Protein AF-A0A964IE59-F1 (afdb_monomer_lite)

Secondary structure (DSSP, 8-state):
-------------------------PPPPSS-EEEEEEETTTEEEEEEE-SS-EEEEEEETTEEEEEEE-SS-EEEEEEETTEEEEEETTEEEEEETT-HHHHHHHHHHHHT-HHHHHHHHHHHH----TTSHHHHHHHHHHHHHHHHTT--TTTGGG--

Structure (mmCIF, N/CA/C/O backbone):
data_AF-A0A964IE59-F1
#
_entry.id   AF-A0A964IE59-F1
#
loop_
_atom_site.group_PDB
_atom_site.id
_atom_site.type_symbol
_atom_site.label_atom_id
_atom_site.label_alt_id
_atom_site.label_comp_id
_atom_site.label_asym_id
_atom_site.label_entity_id
_atom_site.label_seq_id
_atom_site.pdbx_PDB_ins_code
_atom_site.Cartn_x
_atom_site.Cartn_y
_atom_site.Cartn_z
_atom_site.occupancy
_atom_site.B_iso_or_equiv
_atom_site.auth_seq_id
_atom_site.auth_comp_id
_atom_site.auth_asym_id
_atom_site.auth_atom_id
_atom_site.pdbx_PDB_model_num
ATOM 1 N N . MET A 1 1 ? -20.276 -41.916 -18.206 1.00 37.62 1 MET A N 1
ATOM 2 C CA . MET A 1 1 ? -19.049 -41.297 -17.657 1.00 37.62 1 MET A CA 1
ATOM 3 C C . MET A 1 1 ? -18.758 -40.019 -18.427 1.00 37.62 1 MET A C 1
ATOM 5 O O . MET A 1 1 ? -18.953 -40.011 -19.634 1.00 37.62 1 MET A O 1
ATOM 9 N N . ASN A 1 2 ? -18.315 -38.992 -17.697 1.00 32.94 2 ASN A N 1
ATOM 10 C CA . ASN A 1 2 ? -17.921 -37.634 -18.104 1.00 32.94 2 ASN A CA 1
ATOM 11 C C . ASN A 1 2 ? -19.027 -36.605 -18.379 1.00 32.94 2 ASN A C 1
ATOM 13 O O . ASN A 1 2 ? -19.255 -36.153 -19.495 1.00 32.94 2 ASN A O 1
ATOM 17 N N . THR A 1 3 ? -19.630 -36.157 -17.278 1.00 37.25 3 THR A N 1
ATOM 18 C CA . THR A 1 3 ? -20.225 -34.829 -17.102 1.00 37.25 3 THR A CA 1
ATOM 19 C C . THR A 1 3 ? -19.101 -33.782 -17.097 1.00 37.25 3 THR A C 1
ATOM 21 O O . THR A 1 3 ? -18.332 -33.706 -16.142 1.00 37.25 3 THR A O 1
ATOM 24 N N . ALA A 1 4 ? -18.973 -32.990 -18.164 1.00 33.88 4 ALA A N 1
ATOM 25 C CA . ALA A 1 4 ? -18.096 -31.821 -18.187 1.00 33.88 4 ALA A CA 1
ATOM 26 C C . ALA A 1 4 ? -18.909 -30.574 -17.814 1.00 33.88 4 ALA A C 1
ATOM 28 O O . ALA A 1 4 ? -19.726 -30.074 -18.584 1.00 33.88 4 ALA A O 1
ATOM 29 N N . THR A 1 5 ? -18.701 -30.108 -16.587 1.00 33.81 5 THR A N 1
ATOM 30 C CA . THR A 1 5 ? -19.295 -28.904 -16.008 1.00 33.81 5 THR A CA 1
ATOM 31 C C . THR A 1 5 ? -18.676 -27.660 -16.652 1.00 33.81 5 THR A C 1
ATOM 33 O O . THR A 1 5 ? -17.535 -27.307 -16.359 1.00 33.81 5 THR A O 1
ATOM 36 N N . CYS A 1 6 ? -19.414 -26.968 -17.523 1.00 30.66 6 CYS A N 1
ATOM 37 C CA . CYS A 1 6 ? -19.034 -25.634 -17.996 1.00 30.66 6 CYS A CA 1
ATOM 38 C C . CYS A 1 6 ? -19.251 -24.602 -16.876 1.00 30.66 6 CYS A C 1
ATOM 40 O O . CYS A 1 6 ? -20.369 -24.145 -16.639 1.00 30.66 6 CYS A O 1
ATOM 42 N N . ALA A 1 7 ? -18.173 -24.225 -16.188 1.00 34.19 7 ALA A N 1
ATOM 43 C CA . ALA A 1 7 ? -18.161 -23.094 -15.267 1.00 34.19 7 ALA A CA 1
ATOM 44 C C . ALA A 1 7 ? -18.249 -21.771 -16.054 1.00 34.19 7 ALA A C 1
ATOM 46 O O . ALA A 1 7 ? -17.378 -21.457 -16.867 1.00 34.19 7 ALA A O 1
ATOM 47 N N . ARG A 1 8 ? -19.315 -20.995 -15.819 1.00 28.92 8 ARG A N 1
ATOM 48 C CA . ARG A 1 8 ? -19.468 -19.613 -16.303 1.00 28.92 8 ARG A CA 1
ATOM 49 C C . ARG A 1 8 ? -18.487 -18.716 -15.548 1.00 28.92 8 ARG A C 1
ATOM 51 O O . ARG A 1 8 ? -18.701 -18.429 -14.376 1.00 28.92 8 ARG A O 1
ATOM 58 N N . TRP A 1 9 ? -17.454 -18.240 -16.233 1.00 34.09 9 TRP A N 1
ATOM 59 C CA . TRP A 1 9 ? -16.590 -17.164 -15.755 1.00 34.09 9 TRP A CA 1
ATOM 60 C C . TRP A 1 9 ? -17.054 -15.853 -16.391 1.00 34.09 9 TRP A C 1
ATOM 62 O O . TRP A 1 9 ? -16.927 -15.665 -17.598 1.00 34.09 9 TRP A O 1
ATOM 72 N N . ALA A 1 10 ? -17.629 -14.954 -15.594 1.00 32.91 10 ALA A N 1
ATOM 73 C CA . ALA A 1 10 ? -17.965 -13.602 -16.029 1.00 32.91 10 ALA A CA 1
ATOM 74 C C . ALA A 1 10 ? -16.807 -12.658 -15.671 1.00 32.91 10 ALA A C 1
ATOM 76 O O . ALA A 1 10 ? -16.827 -11.991 -14.642 1.00 32.91 10 ALA A O 1
ATOM 77 N N . GLY A 1 11 ? -15.769 -12.638 -16.508 1.00 32.31 11 GLY A N 1
ATOM 78 C CA . GLY A 1 11 ? -14.748 -11.594 -16.479 1.00 32.31 11 GLY A CA 1
ATOM 79 C C . GLY A 1 11 ? -15.217 -10.405 -17.312 1.00 32.31 11 GLY A C 1
ATOM 80 O O . GLY A 1 11 ? -15.208 -10.479 -18.537 1.00 32.31 11 GLY A O 1
ATOM 81 N N . VAL A 1 12 ? -15.637 -9.312 -16.674 1.00 33.81 12 VAL A N 1
ATOM 82 C CA . VAL A 1 12 ? -15.885 -8.044 -17.376 1.00 33.81 12 VAL A CA 1
ATOM 83 C C . VAL A 1 12 ? -14.610 -7.209 -17.308 1.00 33.81 12 VAL A C 1
ATOM 85 O O . VAL A 1 12 ? -14.391 -6.449 -16.369 1.00 33.81 12 VAL A O 1
ATOM 88 N N . ALA A 1 13 ? -13.749 -7.358 -18.314 1.00 34.69 13 ALA A N 1
ATOM 89 C CA . ALA A 1 13 ? -12.692 -6.396 -18.600 1.00 34.69 13 ALA A CA 1
ATOM 90 C C . ALA A 1 13 ? -13.311 -5.222 -19.374 1.00 34.69 13 ALA A C 1
ATOM 92 O O . ALA A 1 13 ? -13.407 -5.249 -20.599 1.00 34.69 13 ALA A O 1
ATOM 93 N N . ALA A 1 14 ? -13.778 -4.197 -18.661 1.00 32.22 14 ALA A N 1
ATOM 94 C CA . ALA A 1 14 ? -14.195 -2.948 -19.287 1.00 32.22 14 ALA A CA 1
ATOM 95 C C . ALA A 1 14 ? -12.959 -2.069 -19.544 1.00 32.22 14 ALA A C 1
ATOM 97 O O . ALA A 1 14 ? -12.435 -1.426 -18.635 1.00 32.22 14 ALA A O 1
ATOM 98 N N . ILE A 1 15 ? -12.486 -2.041 -20.793 1.00 35.12 15 ILE A N 1
ATOM 99 C CA . ILE A 1 15 ? -11.542 -1.027 -21.277 1.00 35.12 15 ILE A CA 1
ATOM 100 C C . ILE A 1 15 ? -12.357 0.242 -21.542 1.00 35.12 15 ILE A C 1
ATOM 102 O O . ILE A 1 15 ? -13.018 0.354 -22.570 1.00 35.12 15 ILE A O 1
ATOM 106 N N . ALA A 1 16 ? -12.334 1.193 -20.610 1.00 34.47 16 ALA A N 1
ATOM 107 C CA . ALA A 1 16 ? -12.911 2.517 -20.820 1.00 34.47 16 ALA A CA 1
ATOM 108 C C . ALA A 1 16 ? -11.796 3.521 -21.162 1.00 34.47 16 ALA A C 1
ATOM 110 O O . ALA A 1 16 ? -10.995 3.893 -20.306 1.00 34.47 16 ALA A O 1
ATOM 111 N N . MET A 1 17 ? -11.753 3.954 -22.426 1.00 38.16 17 MET A N 1
ATOM 112 C CA . MET A 1 17 ? -11.076 5.184 -22.850 1.00 38.16 17 MET A CA 1
ATOM 113 C C . MET A 1 17 ? -12.024 6.375 -22.649 1.00 38.16 17 MET A C 1
ATOM 115 O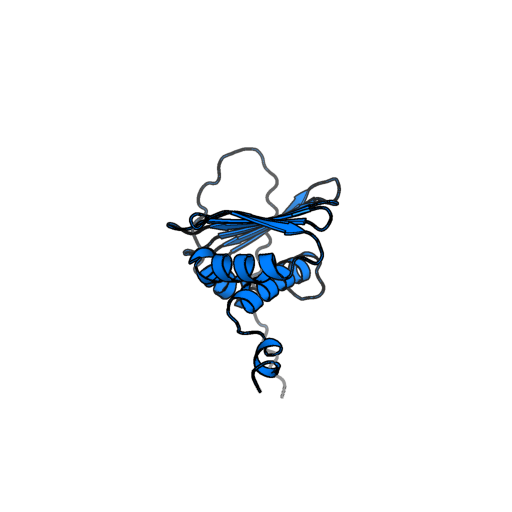 O . MET A 1 17 ? -12.983 6.510 -23.398 1.00 38.16 17 MET A O 1
ATOM 119 N N . ALA A 1 18 ? -11.748 7.226 -21.660 1.00 36.00 18 ALA A N 1
ATOM 120 C CA . ALA A 1 18 ? -12.160 8.637 -21.552 1.00 36.00 18 ALA A CA 1
ATOM 121 C C . ALA A 1 18 ? -11.523 9.170 -20.253 1.00 36.00 18 ALA A C 1
ATOM 123 O O . ALA A 1 18 ? -11.568 8.494 -19.232 1.00 36.00 18 ALA A O 1
ATOM 124 N N . GLY A 1 19 ? -10.745 10.252 -20.254 1.00 31.55 19 GLY A N 1
ATOM 125 C CA . GLY A 1 19 ? -11.257 11.620 -20.340 1.00 31.55 19 GLY A CA 1
ATOM 126 C C . GLY A 1 19 ? -11.438 12.163 -18.915 1.00 31.55 19 GLY A C 1
ATOM 127 O O . GLY A 1 19 ? -12.173 11.568 -18.139 1.00 31.55 19 GLY A O 1
ATOM 128 N N . LEU A 1 20 ? -10.705 13.229 -18.559 1.00 49.03 20 LEU A N 1
ATOM 129 C CA . LEU A 1 20 ? -10.709 13.898 -17.247 1.00 49.03 20 LEU A CA 1
ATOM 130 C C . LEU A 1 20 ? -12.104 13.946 -16.601 1.00 49.03 20 LEU A C 1
ATOM 132 O O . LEU A 1 20 ? -12.987 14.539 -17.204 1.00 49.03 20 LEU A O 1
ATOM 136 N N . LEU A 1 21 ? -12.256 13.442 -15.369 1.00 38.16 21 LEU A N 1
ATOM 137 C CA . LEU A 1 21 ? -13.205 13.908 -14.342 1.00 38.16 21 LEU A CA 1
ATOM 138 C C . LEU A 1 21 ? -12.959 13.140 -13.025 1.00 38.16 21 LEU A C 1
ATOM 140 O O . LEU A 1 21 ? -12.456 12.020 -13.031 1.00 38.16 21 LEU A O 1
ATOM 144 N N . ALA A 1 22 ? -13.239 13.806 -11.904 1.00 39.84 22 ALA A N 1
ATOM 145 C CA . ALA A 1 22 ? -13.003 13.385 -10.519 1.00 39.84 22 ALA A CA 1
ATOM 146 C C . ALA A 1 22 ? -13.448 11.937 -10.201 1.00 39.84 22 ALA A C 1
ATOM 148 O O . ALA A 1 22 ? -14.377 11.442 -10.842 1.00 39.84 22 ALA A O 1
ATOM 149 N N . PRO A 1 23 ? -12.851 11.262 -9.192 1.00 45.03 23 PRO A N 1
ATOM 150 C CA . PRO A 1 23 ? -13.206 9.888 -8.852 1.00 45.03 23 PRO A CA 1
ATOM 151 C C . PRO A 1 23 ? -14.630 9.845 -8.293 1.00 45.03 23 PRO A C 1
ATOM 153 O O . PRO A 1 23 ? -14.877 10.066 -7.111 1.00 45.03 23 PRO A O 1
ATOM 156 N N . THR A 1 24 ? -15.590 9.579 -9.172 1.00 40.16 24 THR A N 1
ATOM 157 C CA . THR A 1 24 ? -16.942 9.208 -8.779 1.00 40.16 24 THR A CA 1
ATOM 158 C C . THR A 1 24 ? -16.844 7.804 -8.207 1.00 40.16 24 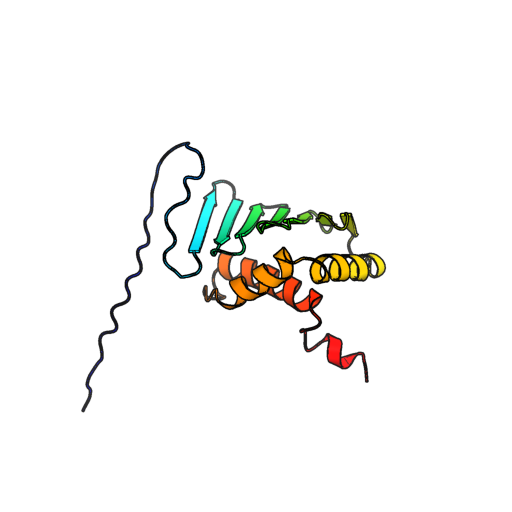THR A C 1
ATOM 160 O O . THR A 1 24 ? -16.369 6.889 -8.882 1.00 40.16 24 THR A O 1
ATOM 163 N N . ALA A 1 25 ? -17.238 7.657 -6.944 1.00 46.56 25 ALA A N 1
ATOM 164 C CA . ALA A 1 25 ? -17.348 6.383 -6.257 1.00 46.56 25 ALA A CA 1
ATOM 165 C C . ALA A 1 25 ? -18.266 5.451 -7.065 1.00 46.56 25 ALA A C 1
ATOM 167 O O . ALA A 1 25 ? -19.491 5.534 -6.988 1.00 46.56 25 ALA A O 1
ATOM 168 N N . ALA A 1 26 ? -17.665 4.602 -7.898 1.00 42.31 26 ALA A N 1
ATOM 169 C CA . ALA A 1 26 ? -18.371 3.544 -8.592 1.00 42.31 26 ALA A CA 1
ATOM 170 C C . ALA A 1 26 ? -18.835 2.531 -7.540 1.00 42.31 26 ALA A C 1
ATOM 172 O O . ALA A 1 26 ? -18.031 2.036 -6.750 1.00 42.31 26 ALA A O 1
ATOM 173 N N . ALA A 1 27 ? -20.144 2.286 -7.515 1.00 39.53 27 ALA A N 1
ATOM 174 C CA . ALA A 1 27 ? -20.816 1.397 -6.584 1.00 39.53 27 ALA A CA 1
ATOM 175 C C . ALA A 1 27 ? -20.106 0.037 -6.486 1.00 39.53 27 ALA A C 1
ATOM 177 O O . ALA A 1 27 ? -19.844 -0.628 -7.490 1.00 39.53 27 ALA A O 1
ATOM 178 N N . ALA A 1 28 ? -19.792 -0.342 -5.250 1.00 41.91 28 ALA A N 1
ATOM 179 C CA . ALA A 1 28 ? -19.094 -1.562 -4.896 1.00 41.91 28 ALA A CA 1
ATOM 180 C C . ALA A 1 28 ? -19.916 -2.802 -5.285 1.00 41.91 28 ALA A C 1
ATOM 182 O O . ALA A 1 28 ? -20.973 -3.057 -4.713 1.00 41.91 28 ALA A O 1
ATOM 183 N N . ALA A 1 29 ? -19.394 -3.614 -6.205 1.00 53.31 29 ALA A N 1
ATOM 184 C CA . ALA A 1 29 ? -19.583 -5.054 -6.084 1.00 53.31 29 ALA A CA 1
ATOM 185 C C . ALA A 1 29 ? -18.927 -5.478 -4.756 1.00 53.31 29 ALA A C 1
ATOM 187 O O . ALA A 1 29 ? -17.854 -4.974 -4.439 1.00 53.31 29 ALA A O 1
ATOM 188 N N . ASP A 1 30 ? -19.551 -6.355 -3.967 1.00 63.00 30 ASP A N 1
ATOM 189 C CA . ASP A 1 30 ? -19.147 -6.714 -2.588 1.00 63.00 30 ASP A CA 1
ATOM 190 C C . ASP A 1 30 ? -17.754 -7.377 -2.433 1.00 63.00 30 ASP A C 1
ATOM 192 O O . ASP A 1 30 ? -17.422 -7.894 -1.367 1.00 63.00 30 ASP A O 1
ATOM 196 N N . GLY A 1 31 ? -16.921 -7.364 -3.474 1.00 70.25 31 GLY A N 1
ATOM 197 C CA . GLY A 1 31 ? -15.568 -7.904 -3.482 1.00 70.25 31 GLY A CA 1
ATOM 198 C C . GLY A 1 31 ? -14.488 -6.838 -3.702 1.00 70.25 31 GLY A C 1
ATOM 199 O O . GLY A 1 31 ? -14.784 -5.694 -4.053 1.00 70.25 31 GLY A O 1
ATOM 200 N N . PRO A 1 32 ? -13.214 -7.215 -3.516 1.00 82.81 32 PRO A N 1
ATOM 201 C CA . PRO A 1 32 ? -12.090 -6.338 -3.797 1.00 82.81 32 PRO A CA 1
ATOM 202 C C . PRO A 1 32 ? -12.071 -5.955 -5.279 1.00 82.81 32 PRO A C 1
ATOM 204 O O . PRO A 1 32 ? -12.146 -6.804 -6.169 1.00 82.81 32 PRO A O 1
ATOM 207 N N . SER A 1 33 ? -11.958 -4.661 -5.547 1.00 87.12 33 SER A N 1
ATOM 208 C CA . SER A 1 33 ? -11.761 -4.130 -6.891 1.00 87.12 33 SER A CA 1
ATOM 209 C C . SER A 1 33 ? -10.269 -4.027 -7.188 1.00 87.12 33 SER A C 1
ATOM 211 O O . SER A 1 33 ? -9.494 -3.617 -6.325 1.00 87.12 33 SER A O 1
ATOM 213 N N . VAL A 1 34 ? -9.865 -4.396 -8.406 1.00 87.12 34 VAL A N 1
ATOM 214 C CA . VAL A 1 34 ? -8.489 -4.237 -8.891 1.00 87.12 34 VAL A CA 1
ATOM 215 C C . VAL A 1 34 ? -8.514 -3.407 -10.165 1.00 87.12 34 VAL A C 1
ATOM 217 O O . VAL A 1 34 ? -9.210 -3.738 -11.126 1.00 87.12 34 VAL A O 1
ATOM 220 N N . ARG A 1 35 ? -7.754 -2.314 -10.179 1.00 87.75 35 ARG A N 1
ATOM 221 C CA . ARG A 1 35 ? -7.587 -1.431 -11.332 1.00 87.75 35 ARG A CA 1
ATOM 222 C C . ARG A 1 35 ? -6.110 -1.302 -11.657 1.00 87.75 35 ARG A C 1
ATOM 224 O O . ARG A 1 35 ? -5.302 -0.951 -10.802 1.00 87.75 35 ARG A O 1
ATOM 231 N N . VAL A 1 36 ? -5.768 -1.526 -12.920 1.00 87.31 36 VAL A N 1
ATOM 232 C CA . VAL A 1 36 ? -4.405 -1.357 -13.427 1.00 87.31 36 VAL A CA 1
ATOM 233 C C . VAL A 1 36 ? -4.427 -0.375 -14.586 1.00 87.31 36 VAL A C 1
ATOM 235 O O . VAL A 1 36 ? -5.081 -0.607 -15.599 1.00 87.31 36 VAL A O 1
ATOM 238 N N . THR A 1 37 ? -3.658 0.698 -14.454 1.00 88.94 37 THR A N 1
ATOM 239 C CA . THR A 1 37 ? -3.449 1.697 -15.498 1.00 88.94 37 THR A CA 1
ATOM 240 C C . THR A 1 37 ? -1.979 1.691 -15.889 1.00 88.94 37 THR A C 1
ATOM 242 O O . THR A 1 37 ? -1.109 2.099 -15.117 1.00 88.94 37 THR A O 1
ATOM 245 N N . ARG A 1 38 ? -1.677 1.232 -17.106 1.00 85.69 38 ARG A N 1
ATOM 246 C CA . ARG A 1 38 ? -0.342 1.397 -17.692 1.00 85.69 38 ARG A CA 1
ATOM 247 C C . ARG A 1 38 ? -0.280 2.734 -18.412 1.00 85.69 38 ARG A C 1
ATOM 249 O O . ARG A 1 38 ? -1.114 3.027 -19.262 1.00 85.69 38 ARG A O 1
ATOM 256 N N . HIS A 1 39 ? 0.718 3.529 -18.069 1.00 82.56 39 HIS A N 1
ATOM 257 C CA . HIS A 1 39 ? 1.026 4.776 -18.746 1.00 82.56 39 HIS A CA 1
ATOM 258 C C . HIS A 1 39 ? 2.188 4.555 -19.725 1.00 82.56 39 HIS A C 1
ATOM 260 O O . HIS A 1 39 ? 3.015 3.656 -19.545 1.00 82.56 39 HIS A O 1
ATOM 266 N N . GLY A 1 40 ? 2.274 5.395 -20.760 1.00 73.94 40 GLY A N 1
ATOM 267 C CA . GLY A 1 40 ? 3.475 5.478 -21.594 1.00 73.94 40 GLY A CA 1
ATOM 268 C C . GLY A 1 40 ? 4.723 5.791 -20.754 1.00 73.94 40 GLY A C 1
ATOM 269 O O . GLY A 1 40 ? 4.615 6.301 -19.640 1.00 73.94 40 GLY A O 1
ATOM 270 N N . ALA A 1 41 ? 5.908 5.473 -21.286 1.00 75.81 41 ALA A N 1
ATOM 271 C CA . ALA A 1 41 ? 7.210 5.639 -20.618 1.00 75.81 41 ALA A CA 1
ATOM 272 C C . ALA A 1 41 ? 7.471 4.724 -19.396 1.00 75.81 41 ALA A C 1
ATOM 274 O O . ALA A 1 41 ? 8.235 5.079 -18.501 1.00 75.81 41 ALA A O 1
ATOM 275 N N . GLY A 1 42 ? 6.875 3.526 -19.358 1.00 81.94 42 GLY A N 1
ATOM 276 C CA . GLY A 1 42 ? 7.233 2.497 -18.368 1.00 81.94 42 GLY A CA 1
ATOM 277 C C . GLY A 1 42 ? 6.714 2.763 -16.952 1.00 81.94 42 GLY A C 1
ATOM 278 O O . GLY A 1 42 ? 7.265 2.233 -15.989 1.00 81.94 42 GLY A O 1
ATOM 279 N N . ARG A 1 43 ? 5.662 3.579 -16.815 1.00 89.62 43 ARG A N 1
ATOM 280 C CA . ARG A 1 43 ? 4.967 3.816 -15.545 1.00 89.62 43 ARG A CA 1
ATOM 281 C C . ARG A 1 43 ? 3.701 2.967 -15.459 1.00 89.62 43 ARG A C 1
ATOM 283 O O . ARG A 1 43 ? 2.921 2.907 -16.407 1.00 89.62 43 ARG A O 1
ATOM 290 N N . ALA A 1 44 ? 3.457 2.357 -14.309 1.00 90.50 44 ALA A N 1
ATOM 291 C CA . ALA A 1 44 ? 2.246 1.600 -14.024 1.00 90.50 44 ALA A CA 1
ATOM 292 C C . ALA A 1 44 ? 1.652 2.043 -12.689 1.00 90.50 44 ALA A C 1
ATOM 294 O O . ALA A 1 44 ? 2.355 2.133 -11.685 1.00 90.50 44 ALA A O 1
ATOM 295 N N . VAL A 1 45 ? 0.347 2.286 -12.685 1.00 92.19 45 VAL A N 1
ATOM 296 C CA . VAL A 1 45 ? -0.434 2.555 -11.483 1.00 92.19 45 VAL A CA 1
ATOM 297 C C . VAL A 1 45 ? -1.373 1.382 -11.260 1.00 92.19 45 VAL A C 1
ATOM 299 O O . VAL A 1 45 ? -2.088 0.968 -12.167 1.00 92.19 45 VAL A O 1
ATOM 302 N N . MET A 1 46 ? -1.360 0.846 -10.053 1.00 91.19 46 MET A N 1
ATOM 303 C CA . MET A 1 46 ? -2.195 -0.261 -9.611 1.00 91.19 46 MET A CA 1
ATOM 304 C C . MET A 1 46 ? -2.985 0.214 -8.405 1.00 91.19 46 MET A C 1
ATOM 306 O O . MET A 1 46 ? -2.453 0.918 -7.550 1.00 91.19 46 MET A O 1
ATOM 310 N N . GLU A 1 47 ? -4.244 -0.162 -8.327 1.00 93.19 47 GLU A N 1
ATOM 311 C CA . GLU A 1 47 ? -5.113 0.178 -7.215 1.00 93.19 47 GLU A CA 1
ATOM 312 C C . GLU A 1 47 ? -5.937 -1.049 -6.867 1.00 93.19 47 GLU A C 1
ATOM 314 O O . GLU A 1 47 ? -6.588 -1.631 -7.733 1.00 93.19 47 GLU A O 1
ATOM 319 N N . VAL A 1 48 ? -5.863 -1.466 -5.611 1.00 91.88 48 VAL A N 1
ATOM 320 C CA . VAL A 1 48 ? -6.707 -2.515 -5.053 1.00 91.88 48 VAL A CA 1
ATOM 321 C C . VAL A 1 48 ? -7.487 -1.883 -3.921 1.00 91.88 48 VAL A C 1
ATOM 323 O O . VAL A 1 48 ? -6.886 -1.311 -3.013 1.00 91.88 48 VAL A O 1
ATOM 326 N N . ALA A 1 49 ? -8.807 -1.966 -3.969 1.00 93.75 49 ALA A N 1
ATOM 327 C CA . ALA A 1 49 ? -9.656 -1.321 -2.981 1.00 93.75 49 ALA A CA 1
ATOM 328 C C . ALA A 1 49 ? -10.851 -2.191 -2.607 1.00 93.75 49 ALA A C 1
ATOM 330 O O . ALA A 1 49 ? -11.459 -2.832 -3.468 1.00 93.75 49 ALA A O 1
ATOM 331 N N . ASP A 1 50 ? -11.208 -2.152 -1.329 1.00 93.44 50 ASP A N 1
ATOM 332 C CA . ASP A 1 50 ? -12.488 -2.619 -0.806 1.00 93.44 50 ASP A CA 1
ATOM 333 C C . ASP A 1 50 ? -13.177 -1.497 -0.005 1.00 93.44 50 ASP A C 1
ATOM 335 O O . ASP A 1 50 ? -12.799 -0.327 -0.085 1.00 93.44 50 ASP A O 1
ATOM 339 N N . LYS A 1 51 ? -14.210 -1.836 0.774 1.00 92.19 51 LYS A N 1
ATOM 340 C CA . LYS A 1 51 ? -14.966 -0.865 1.588 1.00 92.19 51 LYS A CA 1
ATOM 341 C C . LYS A 1 51 ? -14.157 -0.244 2.734 1.00 92.19 51 LYS A C 1
ATOM 343 O O . LYS A 1 51 ? -14.606 0.726 3.337 1.00 92.19 51 LYS A O 1
ATOM 348 N N . THR A 1 52 ? -13.022 -0.830 3.093 1.00 93.69 52 THR A N 1
ATOM 349 C CA . THR A 1 52 ? -12.294 -0.558 4.336 1.00 93.69 52 THR A CA 1
ATOM 350 C C . THR A 1 52 ? -10.901 0.011 4.112 1.00 93.69 52 THR A C 1
ATOM 352 O O . THR A 1 52 ? -10.390 0.694 5.007 1.00 93.69 52 THR A O 1
ATOM 355 N N . VAL A 1 53 ? -10.284 -0.269 2.960 1.00 96.31 53 VAL A N 1
ATOM 356 C CA . VAL A 1 53 ? -8.931 0.172 2.622 1.00 96.31 53 VAL A CA 1
ATOM 357 C C . VAL A 1 53 ? -8.733 0.292 1.112 1.00 96.31 53 VAL A C 1
ATOM 359 O O . VAL A 1 53 ? -9.258 -0.487 0.318 1.00 96.31 53 VAL A O 1
ATOM 362 N N . THR A 1 54 ? -7.920 1.266 0.719 1.00 96.62 54 THR A N 1
ATOM 363 C CA . THR A 1 54 ? -7.377 1.408 -0.634 1.00 96.62 54 THR A CA 1
ATOM 364 C C . THR A 1 54 ? -5.863 1.241 -0.596 1.00 96.62 54 THR A C 1
ATOM 366 O O . THR A 1 54 ? -5.177 1.882 0.200 1.00 96.62 54 THR A O 1
ATOM 369 N N . VAL A 1 55 ? -5.343 0.390 -1.475 1.00 95.94 55 VAL A N 1
ATOM 370 C CA . VAL A 1 55 ? -3.918 0.167 -1.721 1.00 95.94 55 VAL A CA 1
ATOM 371 C C . VAL A 1 55 ? -3.606 0.648 -3.124 1.00 95.94 55 VAL A C 1
ATOM 373 O O . VAL A 1 55 ? -3.939 -0.008 -4.109 1.00 95.94 55 VAL A O 1
ATOM 376 N N . ARG A 1 56 ? -2.928 1.784 -3.226 1.00 95.94 56 ARG A N 1
ATOM 377 C CA . ARG A 1 56 ? -2.490 2.347 -4.498 1.00 95.94 56 ARG A CA 1
ATOM 378 C C . ARG A 1 56 ? -0.987 2.193 -4.634 1.00 95.94 56 ARG A C 1
ATOM 380 O O . ARG A 1 56 ? -0.242 2.586 -3.745 1.00 95.94 56 ARG A O 1
ATOM 387 N N . LYS A 1 57 ? -0.522 1.669 -5.760 1.00 94.69 57 LYS A N 1
ATOM 388 C CA . LYS A 1 57 ? 0.894 1.521 -6.073 1.00 94.69 57 LYS A CA 1
ATOM 389 C C . LYS A 1 57 ? 1.229 2.174 -7.406 1.00 94.69 57 LYS A C 1
ATOM 391 O O . LYS A 1 57 ? 0.647 1.834 -8.426 1.00 94.69 57 LYS A O 1
ATOM 396 N N . ASP A 1 58 ? 2.181 3.093 -7.398 1.00 95.00 58 ASP A N 1
ATOM 397 C CA . ASP A 1 58 ? 2.698 3.787 -8.577 1.00 95.00 58 ASP A CA 1
ATOM 398 C C . ASP A 1 58 ? 4.161 3.397 -8.770 1.00 95.00 58 ASP A C 1
ATOM 400 O O . ASP A 1 58 ? 5.005 3.672 -7.914 1.00 95.00 58 ASP A O 1
ATOM 404 N N . VAL A 1 59 ? 4.455 2.715 -9.871 1.00 92.44 59 VAL A N 1
ATOM 405 C CA . VAL A 1 59 ? 5.803 2.262 -10.205 1.00 92.44 59 VAL A CA 1
ATOM 406 C C . VAL A 1 59 ? 6.255 2.943 -11.482 1.00 92.44 59 VAL A C 1
ATOM 408 O O . VAL A 1 59 ? 5.585 2.868 -12.509 1.00 92.44 59 VAL A O 1
ATOM 411 N N . SER A 1 60 ? 7.418 3.574 -11.416 1.00 91.31 60 SER A N 1
ATOM 412 C CA . SER A 1 60 ? 8.161 4.136 -12.539 1.00 91.31 60 SER A CA 1
ATOM 413 C C . SER A 1 60 ? 9.609 3.638 -12.508 1.00 91.31 60 SER A C 1
ATOM 415 O O . SER A 1 60 ? 10.031 2.980 -11.558 1.00 91.31 60 SER A O 1
ATOM 417 N N . ALA A 1 61 ? 10.390 3.970 -13.539 1.00 86.50 61 ALA A N 1
ATOM 418 C CA . ALA A 1 61 ? 11.754 3.466 -13.717 1.00 86.50 61 ALA A CA 1
ATOM 419 C C . ALA A 1 61 ? 12.684 3.656 -12.499 1.00 86.50 61 ALA A C 1
ATOM 421 O O . ALA A 1 61 ? 13.536 2.810 -12.245 1.00 86.50 61 ALA A O 1
ATOM 422 N N . ASP A 1 62 ? 12.539 4.747 -11.738 1.00 88.62 62 ASP A N 1
ATOM 423 C CA . ASP A 1 62 ? 13.412 5.073 -10.603 1.00 88.62 62 ASP A CA 1
ATOM 424 C C . ASP A 1 62 ? 12.709 5.062 -9.236 1.00 88.62 62 ASP A C 1
ATOM 426 O O . ASP A 1 62 ? 13.360 5.333 -8.220 1.00 88.62 62 ASP A O 1
ATOM 430 N N . ARG A 1 63 ? 11.400 4.786 -9.192 1.00 92.69 63 ARG A N 1
ATOM 431 C CA . ARG A 1 63 ? 10.583 4.993 -7.993 1.00 92.69 63 ARG A CA 1
ATOM 432 C C . ARG A 1 63 ? 9.412 4.016 -7.910 1.00 92.69 63 ARG A C 1
ATOM 434 O O . ARG A 1 63 ? 8.687 3.818 -8.876 1.00 92.69 63 ARG A O 1
ATOM 441 N N . SER A 1 64 ? 9.177 3.488 -6.714 1.00 93.38 64 SER A N 1
ATOM 442 C CA . SER A 1 64 ? 7.937 2.804 -6.340 1.00 93.38 64 SER A CA 1
ATOM 443 C C . SER A 1 64 ? 7.301 3.555 -5.180 1.00 93.38 64 SER A C 1
ATOM 445 O O . SER A 1 64 ? 7.948 3.747 -4.153 1.00 93.38 64 SER A O 1
ATOM 447 N N . VAL A 1 65 ? 6.045 3.958 -5.326 1.00 96.06 65 VAL A N 1
ATOM 448 C CA . VAL A 1 65 ? 5.241 4.576 -4.267 1.00 96.06 65 VAL A CA 1
ATOM 449 C C . VAL A 1 65 ? 4.085 3.646 -3.945 1.00 96.06 65 VAL A C 1
ATOM 451 O O . VAL A 1 65 ? 3.389 3.212 -4.857 1.00 96.06 65 VAL A O 1
ATOM 454 N N . VAL A 1 66 ? 3.879 3.333 -2.671 1.00 96.94 66 VAL A N 1
ATOM 455 C CA . VAL A 1 66 ? 2.696 2.624 -2.176 1.00 96.94 66 VAL A CA 1
ATOM 456 C C . VAL A 1 66 ? 1.980 3.544 -1.202 1.00 96.94 66 VAL A C 1
ATOM 458 O O . VAL A 1 66 ? 2.576 3.989 -0.228 1.00 96.94 66 VAL A O 1
ATOM 461 N N . THR A 1 67 ? 0.708 3.809 -1.454 1.00 97.56 67 THR A N 1
ATOM 462 C CA . THR A 1 67 ? -0.169 4.567 -0.571 1.00 97.56 67 THR A CA 1
ATOM 463 C C . THR A 1 67 ? -1.253 3.636 -0.054 1.00 97.56 67 THR A C 1
ATOM 465 O O . THR A 1 67 ? -1.944 2.982 -0.837 1.00 97.56 67 THR A O 1
ATOM 468 N N . LEU A 1 68 ? -1.375 3.561 1.266 1.00 97.38 68 LEU A N 1
ATOM 469 C CA . LEU A 1 68 ? -2.404 2.814 1.975 1.00 97.38 68 LEU A CA 1
ATOM 470 C C . LEU A 1 68 ? -3.339 3.833 2.610 1.00 97.38 68 LEU A C 1
ATOM 472 O O . LEU A 1 68 ? -2.871 4.768 3.260 1.00 97.38 68 LEU A O 1
ATOM 476 N N . THR A 1 69 ? -4.642 3.687 2.420 1.00 97.50 69 THR A N 1
ATOM 477 C CA . THR A 1 69 ? -5.608 4.671 2.915 1.00 97.50 69 THR A CA 1
ATOM 478 C C . THR A 1 69 ? -6.835 3.978 3.469 1.00 97.50 69 THR A C 1
ATOM 480 O O . THR A 1 69 ? -7.427 3.126 2.811 1.00 97.50 69 THR A O 1
ATOM 483 N N . THR A 1 70 ? -7.220 4.367 4.676 1.00 96.56 70 THR A N 1
ATOM 484 C CA . THR A 1 70 ? -8.491 4.025 5.322 1.00 96.56 70 THR A CA 1
ATOM 485 C C . THR A 1 70 ? -9.205 5.321 5.708 1.00 96.56 70 THR A C 1
ATOM 487 O O . THR A 1 70 ? -8.712 6.411 5.424 1.00 96.56 70 THR A O 1
ATOM 490 N N . ALA A 1 71 ? -10.355 5.220 6.375 1.00 93.75 71 ALA A N 1
ATOM 491 C CA . ALA A 1 71 ? -11.058 6.394 6.886 1.00 93.75 71 ALA A CA 1
ATOM 492 C C . ALA A 1 71 ? -10.254 7.176 7.945 1.00 93.75 71 ALA A C 1
ATOM 494 O O . ALA A 1 71 ? -10.376 8.395 8.008 1.00 93.75 71 ALA A O 1
ATOM 495 N N . ASN A 1 72 ? -9.434 6.489 8.752 1.00 93.31 72 ASN A N 1
ATOM 496 C CA . ASN A 1 72 ? -8.779 7.075 9.931 1.00 93.31 72 ASN A CA 1
ATOM 497 C C . ASN A 1 72 ? -7.249 7.087 9.850 1.00 93.31 72 ASN A C 1
ATOM 499 O O . ASN A 1 72 ? -6.590 7.645 10.721 1.00 93.31 72 ASN A O 1
ATOM 503 N N . ASP A 1 73 ? -6.679 6.450 8.832 1.00 95.62 73 ASP A N 1
ATOM 504 C CA . ASP A 1 73 ? -5.245 6.216 8.749 1.00 95.62 73 ASP A CA 1
ATOM 505 C C . ASP A 1 73 ? -4.761 6.259 7.301 1.00 95.62 73 ASP A C 1
ATOM 507 O O . ASP A 1 73 ? -5.466 5.845 6.372 1.00 95.62 73 ASP A O 1
ATOM 511 N N . HIS A 1 74 ? -3.541 6.750 7.117 1.00 96.06 74 HIS A N 1
ATOM 512 C CA . HIS A 1 74 ? -2.885 6.831 5.826 1.00 96.06 74 HIS A CA 1
ATOM 513 C C . HIS A 1 74 ? -1.392 6.542 5.970 1.00 96.06 74 HIS A C 1
ATOM 515 O O . HIS A 1 74 ? -0.718 7.079 6.839 1.00 96.06 74 HIS A O 1
ATOM 521 N N . LEU A 1 75 ? -0.849 5.730 5.072 1.00 96.81 75 LEU A N 1
ATOM 522 C CA . LEU A 1 75 ? 0.586 5.492 4.990 1.00 96.81 75 LEU A CA 1
ATOM 523 C C . LEU A 1 75 ? 1.073 5.689 3.571 1.00 96.81 75 LEU A C 1
ATOM 525 O O . LEU A 1 75 ? 0.435 5.241 2.619 1.00 96.81 75 LEU A O 1
ATOM 529 N N . THR A 1 76 ? 2.242 6.301 3.432 1.00 97.56 76 THR A N 1
ATOM 530 C CA . THR A 1 76 ? 2.943 6.391 2.153 1.00 97.56 76 THR A CA 1
ATOM 531 C C . THR A 1 76 ? 4.341 5.818 2.284 1.00 97.56 76 THR A C 1
ATOM 533 O O . THR A 1 76 ? 5.160 6.316 3.048 1.00 97.56 76 THR A O 1
ATOM 536 N N . LEU A 1 77 ? 4.617 4.784 1.498 1.00 95.81 77 LEU A N 1
ATOM 537 C CA . LEU A 1 77 ? 5.915 4.149 1.356 1.00 95.81 77 LEU A CA 1
ATOM 538 C C . LEU A 1 77 ? 6.526 4.540 0.011 1.00 95.81 77 LEU A C 1
ATOM 540 O O . LEU A 1 77 ? 5.914 4.335 -1.036 1.00 95.81 77 LEU A O 1
ATOM 544 N N . ILE A 1 78 ? 7.754 5.040 0.017 1.00 95.88 78 ILE A N 1
ATOM 545 C CA . ILE A 1 78 ? 8.493 5.423 -1.183 1.00 95.88 78 ILE A CA 1
ATOM 546 C C . ILE A 1 78 ? 9.809 4.659 -1.205 1.00 95.88 78 ILE A C 1
ATOM 548 O O . ILE A 1 78 ? 10.632 4.795 -0.307 1.00 95.88 78 ILE A O 1
ATOM 552 N N . VAL A 1 79 ? 10.039 3.899 -2.270 1.00 93.06 79 VAL A N 1
ATOM 553 C CA . VAL A 1 79 ? 11.345 3.321 -2.591 1.00 93.06 79 VAL A CA 1
ATOM 554 C C . VAL A 1 79 ? 11.912 4.081 -3.774 1.00 93.06 79 VAL A C 1
ATOM 556 O O . VAL A 1 79 ? 11.341 4.052 -4.866 1.00 93.06 79 VAL A O 1
ATOM 559 N N . ARG A 1 80 ? 13.048 4.749 -3.582 1.00 94.06 80 ARG A N 1
ATOM 560 C CA . ARG A 1 80 ? 13.754 5.462 -4.650 1.00 94.06 80 ARG A CA 1
ATOM 561 C C . ARG A 1 80 ? 15.257 5.364 -4.455 1.00 94.06 80 ARG A C 1
ATOM 563 O O . ARG A 1 80 ? 15.771 5.747 -3.412 1.00 94.06 80 ARG A O 1
ATOM 570 N N . ARG A 1 81 ? 15.979 4.895 -5.479 1.00 89.00 81 ARG A N 1
ATOM 571 C CA . ARG A 1 81 ? 17.460 4.856 -5.501 1.00 89.00 81 ARG A CA 1
ATOM 572 C C . ARG A 1 81 ? 18.087 4.219 -4.241 1.00 89.00 81 ARG A C 1
ATOM 574 O O . ARG A 1 81 ? 19.104 4.686 -3.743 1.00 89.00 81 ARG A O 1
ATOM 581 N N . GLY A 1 82 ? 17.476 3.149 -3.722 1.00 85.81 82 GLY A N 1
ATOM 582 C CA . GLY A 1 82 ? 17.950 2.444 -2.521 1.00 85.81 82 GLY A CA 1
ATOM 583 C C . GLY A 1 82 ? 17.643 3.142 -1.190 1.00 85.81 82 GLY A C 1
ATOM 584 O O . GLY A 1 82 ? 18.195 2.743 -0.166 1.00 85.81 82 GLY A O 1
ATOM 585 N N . ILE A 1 83 ? 16.790 4.165 -1.212 1.00 91.62 83 ILE A N 1
ATOM 586 C CA . ILE A 1 83 ? 16.232 4.830 -0.036 1.00 91.62 83 ILE A CA 1
ATOM 587 C C . ILE A 1 83 ? 14.779 4.384 0.103 1.00 91.62 83 ILE A C 1
ATOM 589 O O . ILE A 1 83 ? 14.021 4.440 -0.870 1.00 91.62 83 ILE A O 1
ATOM 593 N N . LEU A 1 84 ? 14.420 3.932 1.299 1.00 92.44 84 LEU A N 1
ATOM 594 C CA . LEU A 1 84 ? 13.056 3.655 1.722 1.00 92.44 84 LEU A CA 1
ATOM 595 C C . LEU A 1 84 ? 12.601 4.806 2.619 1.00 92.44 84 LEU A C 1
ATOM 597 O O . LEU A 1 84 ? 13.239 5.064 3.632 1.00 92.44 84 LEU A O 1
ATOM 601 N N . SER A 1 85 ? 11.505 5.466 2.281 1.00 94.75 85 SER A N 1
ATOM 602 C CA . SER A 1 85 ? 10.845 6.436 3.154 1.00 94.75 85 SER A CA 1
ATOM 603 C C . SER A 1 85 ? 9.442 5.945 3.468 1.00 94.75 85 SER A C 1
ATOM 605 O O . SER A 1 85 ? 8.751 5.464 2.572 1.00 94.75 85 SER A O 1
ATOM 607 N N . LEU A 1 86 ? 9.031 6.049 4.723 1.00 95.81 86 LEU A N 1
ATOM 608 C CA . LEU A 1 86 ? 7.683 5.742 5.177 1.00 95.81 86 LEU A CA 1
ATOM 609 C C . LEU A 1 86 ? 7.171 6.944 5.969 1.00 95.81 86 LEU A C 1
ATOM 611 O O . LEU A 1 86 ? 7.852 7.406 6.879 1.00 95.81 86 LEU A O 1
ATOM 615 N N . THR A 1 87 ? 5.994 7.427 5.595 1.00 95.94 87 THR A N 1
ATOM 616 C CA . THR A 1 87 ? 5.334 8.605 6.171 1.00 95.94 87 THR A CA 1
ATOM 617 C C . THR A 1 87 ? 3.931 8.217 6.603 1.00 95.94 87 THR A C 1
ATOM 619 O O . THR A 1 87 ? 3.220 7.546 5.843 1.00 95.94 87 THR A O 1
ATOM 622 N N . GLY A 1 88 ? 3.528 8.658 7.791 1.00 93.88 88 GLY A N 1
ATOM 623 C CA . GLY A 1 88 ? 2.192 8.431 8.331 1.00 93.88 88 GLY A CA 1
ATOM 624 C C . GLY A 1 88 ? 1.878 9.271 9.567 1.00 93.88 88 GLY A C 1
ATOM 625 O O . GLY A 1 88 ? 2.740 9.995 10.059 1.00 93.88 88 GLY A O 1
ATOM 626 N N . PRO A 1 89 ? 0.664 9.135 10.128 1.00 90.62 89 PRO A N 1
ATOM 627 C CA . PRO A 1 89 ? 0.235 9.867 11.320 1.00 90.62 89 PRO A CA 1
ATOM 628 C C . PRO A 1 89 ? 1.147 9.680 12.536 1.00 90.62 89 PRO A C 1
ATOM 630 O O . PRO A 1 89 ? 1.292 10.591 13.344 1.00 90.62 89 PRO A O 1
ATOM 633 N N . ALA A 1 90 ? 1.755 8.499 12.670 1.00 89.31 90 ALA A N 1
ATOM 634 C CA . ALA A 1 90 ? 2.649 8.164 13.775 1.00 89.31 90 ALA A CA 1
ATOM 635 C C . ALA A 1 90 ? 4.083 8.702 13.592 1.00 89.31 90 ALA A C 1
ATOM 637 O O . ALA A 1 90 ? 4.890 8.604 14.516 1.00 89.31 90 ALA A O 1
ATOM 638 N N . GLY A 1 91 ? 4.401 9.272 12.425 1.00 91.62 91 GLY A N 1
ATOM 639 C CA . GLY A 1 91 ? 5.695 9.869 12.117 1.00 91.62 91 GLY A CA 1
ATOM 640 C C . GLY A 1 91 ? 6.311 9.363 10.817 1.00 91.62 91 GLY A C 1
ATOM 641 O O . GLY A 1 91 ? 5.749 8.532 10.099 1.00 91.62 91 GLY A O 1
ATOM 642 N N . ASP A 1 92 ? 7.514 9.874 10.559 1.00 94.31 92 ASP A N 1
ATOM 643 C CA . ASP A 1 92 ? 8.255 9.648 9.326 1.00 94.31 92 ASP A CA 1
ATOM 644 C C . ASP A 1 92 ? 9.581 8.953 9.611 1.00 94.31 92 ASP A C 1
ATOM 646 O O . ASP A 1 92 ? 10.311 9.310 10.537 1.00 94.31 92 ASP A O 1
ATOM 650 N N . VAL A 1 93 ? 9.938 7.998 8.760 1.00 94.19 93 VAL A N 1
ATOM 651 C CA . VAL A 1 93 ? 11.237 7.328 8.791 1.00 94.19 93 VAL A CA 1
ATOM 652 C C . VAL A 1 93 ? 11.825 7.281 7.392 1.00 94.19 93 VAL A C 1
ATOM 654 O O . VAL A 1 93 ? 11.132 7.049 6.401 1.00 94.19 93 VAL A O 1
ATOM 657 N N . THR A 1 94 ? 13.133 7.494 7.299 1.00 94.50 94 THR A N 1
ATOM 658 C CA . THR A 1 94 ? 13.889 7.285 6.066 1.00 94.50 94 THR A CA 1
ATOM 659 C C . THR A 1 94 ? 15.065 6.369 6.347 1.00 94.50 94 THR A C 1
ATOM 661 O O . THR A 1 94 ? 15.953 6.697 7.125 1.00 94.50 94 THR A O 1
ATOM 664 N N . MET A 1 95 ? 15.086 5.228 5.670 1.00 91.62 95 MET A N 1
ATOM 665 C CA . MET A 1 95 ? 16.121 4.213 5.756 1.00 91.62 95 MET A CA 1
ATOM 666 C C . MET A 1 95 ? 16.932 4.203 4.461 1.00 91.62 95 MET A C 1
ATOM 668 O O . MET A 1 95 ? 16.405 4.008 3.362 1.00 91.62 95 MET A O 1
ATOM 672 N N . LYS A 1 96 ? 18.246 4.387 4.585 1.00 90.38 96 LYS A N 1
ATOM 673 C CA . LYS A 1 96 ? 19.194 4.138 3.491 1.00 90.38 96 LYS A CA 1
ATOM 674 C C . LYS A 1 96 ? 19.595 2.662 3.490 1.00 90.38 96 LYS A C 1
ATOM 676 O O . LYS A 1 96 ? 19.454 1.963 4.492 1.00 90.38 96 LYS A O 1
ATOM 681 N N . ARG A 1 97 ? 20.121 2.180 2.363 1.00 79.31 97 ARG A N 1
ATOM 682 C CA . ARG A 1 97 ? 20.661 0.818 2.229 1.00 79.31 97 ARG A CA 1
ATOM 683 C C . ARG A 1 97 ? 21.585 0.470 3.410 1.00 79.31 97 ARG A C 1
ATOM 685 O O . ARG A 1 97 ? 22.594 1.138 3.600 1.00 79.31 97 ARG A O 1
ATOM 692 N N . GLY A 1 98 ? 21.247 -0.588 4.151 1.00 72.06 98 GLY A N 1
ATOM 693 C CA . GLY A 1 98 ? 22.035 -1.088 5.286 1.00 72.06 98 GLY A CA 1
ATOM 694 C C . GLY A 1 98 ? 21.676 -0.506 6.661 1.00 72.06 98 GLY A C 1
ATOM 695 O O . GLY A 1 98 ? 22.308 -0.889 7.639 1.00 72.06 98 GLY A O 1
ATOM 696 N N . GLY A 1 99 ? 20.676 0.379 6.763 1.00 77.25 99 GLY A N 1
ATOM 697 C CA . GLY A 1 99 ? 20.205 0.926 8.043 1.00 77.25 99 GLY A CA 1
ATOM 698 C C . GLY A 1 99 ? 19.378 -0.076 8.853 1.00 77.25 99 GLY A C 1
ATOM 699 O O . GLY A 1 99 ? 18.161 -0.143 8.705 1.00 77.25 99 GLY A O 1
ATOM 700 N N . VAL A 1 100 ? 20.033 -0.879 9.697 1.00 75.38 100 VAL A N 1
ATOM 701 C CA . VAL A 1 100 ? 19.367 -1.887 10.549 1.00 75.38 100 VAL A CA 1
ATOM 702 C C . VAL A 1 100 ? 18.534 -1.234 11.664 1.00 75.38 100 VAL A C 1
ATOM 704 O O . VAL A 1 100 ? 17.466 -1.738 12.001 1.00 75.38 100 VAL A O 1
ATOM 707 N N . SER A 1 101 ? 18.968 -0.091 12.208 1.00 79.12 101 SER A N 1
ATOM 708 C CA . SER A 1 101 ? 18.225 0.655 13.239 1.00 79.12 101 SER A CA 1
ATOM 709 C C . SER A 1 101 ? 16.894 1.209 12.737 1.00 79.12 101 SER A C 1
ATOM 711 O O . SER A 1 101 ? 15.870 1.121 13.413 1.00 79.12 101 SER A O 1
ATOM 713 N N . GLU A 1 102 ? 16.896 1.764 11.532 1.00 85.88 102 GLU A N 1
ATOM 714 C CA . GLU A 1 102 ? 15.737 2.371 10.892 1.00 85.88 102 GLU A CA 1
ATOM 715 C C . GLU A 1 102 ? 14.739 1.299 10.456 1.00 85.88 102 GLU A C 1
ATOM 717 O O . GLU A 1 102 ? 13.538 1.556 10.428 1.00 85.88 102 GLU A O 1
ATOM 722 N N . TYR A 1 103 ? 15.210 0.075 10.192 1.00 85.00 103 TYR A N 1
ATOM 723 C CA . TYR A 1 103 ? 14.336 -1.052 9.890 1.00 85.00 103 TYR A CA 1
ATOM 724 C C . TYR A 1 103 ? 13.353 -1.331 11.034 1.00 85.00 103 TYR A C 1
ATOM 726 O O . TYR A 1 103 ? 12.158 -1.464 10.784 1.00 85.00 103 TYR A O 1
ATOM 734 N N . GLY A 1 104 ? 13.809 -1.326 12.293 1.00 86.25 104 GLY A N 1
ATOM 735 C CA . GLY A 1 104 ? 12.920 -1.496 13.449 1.00 86.25 104 GLY A CA 1
ATOM 736 C C . GLY A 1 104 ? 11.836 -0.414 13.536 1.00 86.25 104 GLY A C 1
ATOM 737 O O . GLY A 1 104 ? 10.679 -0.720 13.819 1.00 86.25 104 GLY A O 1
ATOM 738 N N . GLN A 1 105 ? 12.181 0.836 13.211 1.00 89.19 105 GLN A N 1
ATOM 739 C CA . GLN A 1 105 ? 11.230 1.954 13.182 1.00 89.19 105 GLN A CA 1
ATOM 740 C C . GLN A 1 105 ? 10.213 1.815 12.041 1.00 89.19 105 GLN A C 1
ATOM 742 O O . GLN A 1 105 ? 9.025 2.060 12.242 1.00 89.19 105 GLN A O 1
ATOM 747 N N . VAL A 1 106 ? 10.652 1.363 10.860 1.00 90.00 106 VAL A N 1
ATOM 748 C CA . VAL A 1 106 ? 9.761 1.043 9.734 1.00 90.00 106 VAL A CA 1
ATOM 749 C C . VAL A 1 106 ? 8.747 -0.025 10.140 1.00 90.00 106 VAL A C 1
ATOM 751 O O . VAL A 1 106 ? 7.555 0.148 9.890 1.00 90.00 106 VAL A O 1
ATOM 754 N N . LEU A 1 107 ? 9.191 -1.110 10.784 1.00 89.50 107 LEU A N 1
ATOM 755 C CA . LEU A 1 107 ? 8.275 -2.159 11.238 1.00 89.50 107 LEU A CA 1
ATOM 756 C C . LEU A 1 107 ? 7.292 -1.628 12.282 1.00 89.50 107 LEU A C 1
ATOM 758 O O . LEU A 1 107 ? 6.107 -1.914 12.167 1.00 89.50 107 LEU A O 1
ATOM 762 N N . ALA A 1 108 ? 7.748 -0.826 13.248 1.00 88.75 108 ALA A N 1
ATOM 763 C CA . ALA A 1 108 ? 6.882 -0.248 14.275 1.00 88.75 108 ALA A CA 1
ATOM 764 C C . ALA A 1 108 ? 5.778 0.645 13.677 1.00 88.75 108 ALA A C 1
ATOM 766 O O . ALA A 1 108 ? 4.612 0.513 14.048 1.00 88.75 108 ALA A O 1
ATOM 767 N N . LEU A 1 109 ? 6.115 1.497 12.701 1.00 91.81 109 LEU A N 1
ATOM 768 C CA . LEU A 1 109 ? 5.134 2.334 11.997 1.00 91.81 109 LEU A CA 1
ATOM 769 C C . LEU A 1 109 ? 4.124 1.497 11.200 1.00 91.81 109 LEU A C 1
ATOM 771 O O . LEU A 1 109 ? 2.930 1.787 11.213 1.00 91.81 109 LEU A O 1
ATOM 775 N N . LEU A 1 110 ? 4.581 0.434 10.532 1.00 92.69 110 LEU A N 1
ATOM 776 C CA . LEU A 1 110 ? 3.696 -0.483 9.810 1.00 92.69 110 LEU A CA 1
ATOM 777 C C . LEU A 1 110 ? 2.803 -1.301 10.759 1.00 92.69 110 LEU A C 1
ATOM 779 O O . LEU A 1 110 ? 1.643 -1.538 10.442 1.00 92.69 110 LEU A O 1
ATOM 783 N N . GLN A 1 111 ? 3.313 -1.721 11.919 1.00 91.12 111 GLN A N 1
ATOM 784 C CA . GLN A 1 111 ? 2.550 -2.454 12.937 1.00 91.12 111 GLN A CA 1
ATOM 785 C C . GLN A 1 111 ? 1.467 -1.590 13.588 1.00 91.12 111 GLN A C 1
ATOM 787 O O . GLN A 1 111 ? 0.382 -2.090 13.874 1.00 91.12 111 GLN A O 1
ATOM 792 N N . GLY A 1 112 ? 1.755 -0.306 13.814 1.00 90.50 112 GLY A N 1
ATOM 793 C CA . GLY A 1 112 ? 0.816 0.643 14.413 1.00 90.50 112 GLY A CA 1
ATOM 794 C C . GLY A 1 112 ? -0.267 1.155 13.459 1.00 90.50 112 GLY A C 1
ATOM 795 O O . GLY A 1 112 ? -1.174 1.852 13.903 1.00 90.50 112 GLY A O 1
ATOM 796 N N . SER A 1 113 ? -0.187 0.830 12.166 1.00 94.62 113 SER A N 1
ATOM 797 C CA . SER A 1 113 ? -1.098 1.353 11.148 1.00 94.62 113 SER A CA 1
ATOM 798 C C . SER A 1 113 ? -2.287 0.427 10.881 1.00 94.62 113 SER A C 1
ATOM 800 O O . SER A 1 113 ? -2.146 -0.715 10.427 1.00 94.62 113 SER A O 1
ATOM 802 N N . GLU A 1 114 ? -3.492 0.967 11.069 1.00 94.88 114 GLU A N 1
ATOM 803 C CA . GLU A 1 114 ? -4.750 0.342 10.648 1.00 94.88 114 GLU A CA 1
ATOM 804 C C . GLU A 1 114 ? -4.759 0.110 9.128 1.00 94.88 114 GLU A C 1
ATOM 806 O O . GLU A 1 114 ? -5.184 -0.951 8.654 1.00 94.88 114 GLU A O 1
ATOM 811 N N . ALA A 1 115 ? -4.234 1.069 8.358 1.00 95.81 115 ALA A N 1
ATOM 812 C CA . ALA A 1 115 ? -4.137 0.970 6.908 1.00 95.81 115 ALA A CA 1
ATOM 813 C C . ALA A 1 115 ? -3.233 -0.182 6.463 1.00 95.81 115 ALA A C 1
ATOM 815 O O . ALA A 1 115 ? -3.619 -0.939 5.571 1.00 95.81 115 ALA A O 1
ATOM 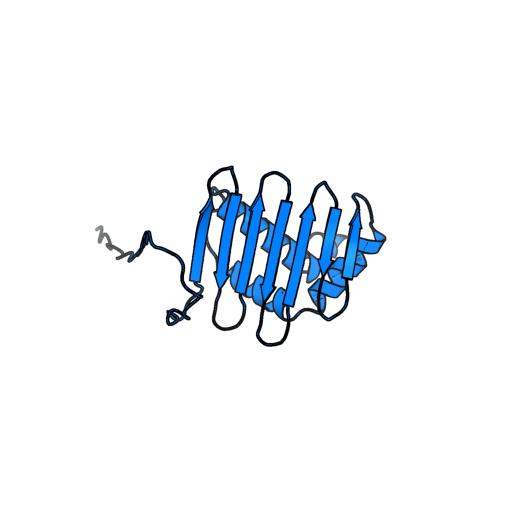816 N N . ALA A 1 116 ? -2.080 -0.378 7.107 1.00 94.56 116 ALA A N 1
ATOM 817 C CA . ALA A 1 116 ? -1.203 -1.520 6.852 1.00 94.56 116 ALA A CA 1
ATOM 818 C C . ALA A 1 116 ? -1.883 -2.860 7.172 1.00 94.56 116 ALA A C 1
ATOM 820 O O . ALA A 1 116 ? -1.841 -3.788 6.354 1.00 94.56 116 ALA A O 1
ATOM 821 N N . ALA A 1 117 ? -2.555 -2.959 8.322 1.00 93.56 117 ALA A N 1
ATOM 822 C CA . ALA A 1 117 ? -3.236 -4.181 8.746 1.00 93.56 117 ALA A CA 1
ATOM 823 C C . ALA A 1 117 ? -4.369 -4.587 7.785 1.00 93.56 117 ALA A C 1
ATOM 825 O O . ALA A 1 117 ? -4.475 -5.759 7.391 1.00 93.56 117 ALA A O 1
ATOM 826 N N . ARG A 1 118 ? -5.198 -3.624 7.364 1.00 94.50 118 ARG A N 1
ATOM 827 C CA . ARG A 1 118 ? -6.275 -3.866 6.393 1.00 94.50 118 ARG A CA 1
ATOM 828 C C . ARG A 1 118 ? -5.735 -4.147 4.999 1.00 94.50 118 ARG A C 1
ATOM 830 O O . ARG A 1 118 ? -6.168 -5.112 4.376 1.00 94.50 118 ARG A O 1
ATOM 837 N N . ALA A 1 119 ? -4.743 -3.382 4.540 1.00 94.19 119 ALA A N 1
ATOM 838 C CA . ALA A 1 119 ? -4.106 -3.591 3.242 1.00 94.19 119 ALA A CA 1
ATOM 839 C C . ALA A 1 119 ? -3.532 -5.004 3.111 1.00 94.19 119 ALA A C 1
ATOM 841 O O . ALA A 1 119 ? -3.717 -5.651 2.085 1.00 94.19 119 ALA A O 1
ATOM 842 N N . ARG A 1 120 ? -2.886 -5.522 4.161 1.00 92.06 120 ARG A N 1
ATOM 843 C CA . ARG A 1 120 ? -2.389 -6.904 4.195 1.00 92.06 120 ARG A CA 1
ATOM 844 C C . ARG A 1 120 ? -3.518 -7.917 3.988 1.00 92.06 120 ARG A C 1
ATOM 846 O O . ARG A 1 120 ? -3.362 -8.847 3.203 1.00 92.06 120 ARG A O 1
ATOM 853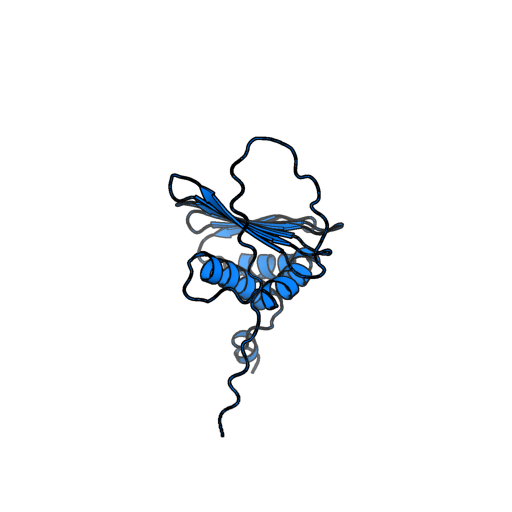 N N . THR A 1 121 ? -4.641 -7.728 4.678 1.00 92.12 121 THR A N 1
ATOM 854 C CA . THR A 1 121 ? -5.816 -8.611 4.574 1.00 92.12 121 THR A CA 1
ATOM 855 C C . THR A 1 121 ? -6.412 -8.563 3.170 1.00 92.12 121 THR A C 1
ATOM 857 O O . THR A 1 121 ? -6.646 -9.607 2.567 1.00 92.12 121 THR A O 1
ATOM 860 N N . LEU A 1 122 ? -6.562 -7.363 2.606 1.00 91.56 122 LEU A N 1
ATOM 861 C CA . LEU A 1 122 ? -7.043 -7.158 1.244 1.00 91.56 122 LEU A CA 1
ATOM 862 C C . LEU A 1 122 ? -6.122 -7.828 0.215 1.00 91.56 122 LEU A C 1
ATOM 864 O O . LEU A 1 122 ? -6.573 -8.647 -0.584 1.00 91.56 122 LEU A O 1
ATOM 868 N N . LEU A 1 123 ? -4.817 -7.555 0.270 1.00 90.00 123 LEU A N 1
ATOM 869 C CA . LEU A 1 123 ? -3.835 -8.144 -0.645 1.00 90.00 123 LEU A CA 1
ATOM 870 C C . LEU A 1 123 ? -3.713 -9.666 -0.496 1.00 90.00 123 LEU A C 1
ATOM 872 O O . LEU A 1 123 ? -3.268 -10.327 -1.431 1.00 90.00 123 LEU A O 1
ATOM 876 N N . ALA A 1 124 ? -4.122 -10.244 0.638 1.00 88.12 124 ALA A N 1
ATOM 877 C CA . ALA A 1 124 ? -4.179 -11.693 0.793 1.00 88.12 124 ALA A CA 1
ATOM 878 C C . ALA A 1 124 ? -5.271 -12.350 -0.066 1.00 88.12 124 ALA A C 1
ATOM 880 O O . ALA A 1 124 ? -5.131 -13.516 -0.434 1.00 88.12 124 ALA A O 1
ATOM 881 N N . THR A 1 125 ? -6.321 -11.599 -0.408 1.00 86.12 125 THR A N 1
ATOM 882 C CA . THR A 1 125 ? -7.426 -12.058 -1.266 1.00 86.12 125 THR A CA 1
ATOM 883 C C . THR A 1 125 ? -7.144 -11.868 -2.757 1.00 86.12 125 THR A C 1
ATOM 885 O O . THR A 1 125 ? -7.733 -12.557 -3.589 1.00 86.12 125 THR A O 1
ATOM 888 N N . VAL A 1 126 ? -6.216 -10.971 -3.112 1.00 78.19 126 VAL A N 1
ATOM 889 C CA . VAL A 1 126 ? -5.848 -10.705 -4.507 1.00 78.19 126 VAL A CA 1
ATOM 890 C C . VAL A 1 126 ? -5.061 -11.890 -5.054 1.00 78.19 126 VAL A C 1
ATOM 892 O O . VAL A 1 126 ? -3.910 -12.118 -4.693 1.00 78.19 126 VAL A O 1
ATOM 895 N N . THR A 1 127 ? -5.698 -12.651 -5.940 1.00 65.50 127 THR A N 1
ATOM 896 C CA . THR A 1 127 ? -5.145 -13.879 -6.531 1.00 65.50 127 THR A CA 1
ATOM 897 C C . THR A 1 127 ? -4.504 -13.646 -7.902 1.00 65.50 127 THR A C 1
ATOM 899 O O . THR A 1 127 ? -4.372 -14.592 -8.677 1.00 65.50 127 THR A O 1
ATOM 902 N N . GLU A 1 128 ? -4.136 -12.403 -8.246 1.00 62.38 128 GLU A N 1
ATOM 903 C CA . GLU A 1 128 ? -3.471 -12.138 -9.527 1.00 62.38 128 GLU A CA 1
ATOM 904 C C . GLU A 1 128 ? -2.240 -13.042 -9.682 1.00 62.38 128 GLU A C 1
ATOM 906 O O . GLU A 1 128 ? -1.404 -13.138 -8.782 1.00 62.38 128 GLU A O 1
ATOM 911 N N . GLY A 1 129 ? -2.162 -13.740 -10.820 1.00 56.75 129 GLY A N 1
ATOM 912 C CA . GLY A 1 129 ? -1.141 -14.753 -11.063 1.00 56.75 129 GLY A CA 1
ATOM 913 C C . GLY A 1 129 ? 0.278 -14.187 -10.881 1.00 56.75 129 GLY A C 1
ATOM 914 O O . GLY A 1 129 ? 0.562 -13.088 -11.380 1.00 56.75 129 GLY A O 1
ATOM 915 N N . PRO A 1 130 ? 1.183 -14.928 -10.208 1.00 62.09 130 PRO A N 1
ATOM 916 C CA . PRO A 1 130 ? 2.534 -14.471 -9.854 1.00 62.09 130 PRO A CA 1
ATOM 917 C C . PRO A 1 130 ? 3.437 -14.200 -11.070 1.00 62.09 130 PRO A C 1
ATOM 919 O O . PRO A 1 130 ? 4.537 -13.671 -10.920 1.00 62.09 130 PRO A O 1
ATOM 922 N N . ASP A 1 131 ? 2.971 -14.529 -12.273 1.00 74.19 131 ASP A N 1
ATOM 923 C CA . ASP A 1 131 ? 3.727 -14.418 -13.520 1.00 74.19 131 ASP A CA 1
ATOM 924 C C . ASP A 1 131 ? 3.578 -13.047 -14.196 1.00 74.19 131 ASP A C 1
ATOM 926 O O . ASP A 1 131 ? 4.215 -12.764 -15.211 1.00 74.19 131 ASP A O 1
ATOM 930 N N . THR A 1 132 ? 2.746 -12.161 -13.640 1.00 76.19 132 THR A N 1
ATOM 931 C CA . THR A 1 132 ? 2.589 -10.793 -14.144 1.00 76.19 132 THR A CA 1
ATOM 932 C C . THR A 1 132 ? 3.393 -9.810 -13.295 1.00 76.19 132 THR A C 1
ATOM 934 O O . THR A 1 132 ? 3.448 -9.922 -12.073 1.00 76.19 132 THR A O 1
ATOM 937 N N . PHE A 1 133 ? 3.973 -8.781 -13.925 1.00 78.19 133 PHE A N 1
ATOM 938 C CA . PHE A 1 133 ? 4.653 -7.686 -13.212 1.00 78.19 133 PHE A CA 1
ATOM 939 C C . PHE A 1 133 ? 3.780 -7.073 -12.101 1.00 78.19 133 PHE A C 1
ATOM 941 O O . PHE A 1 133 ? 4.276 -6.732 -11.030 1.00 78.19 133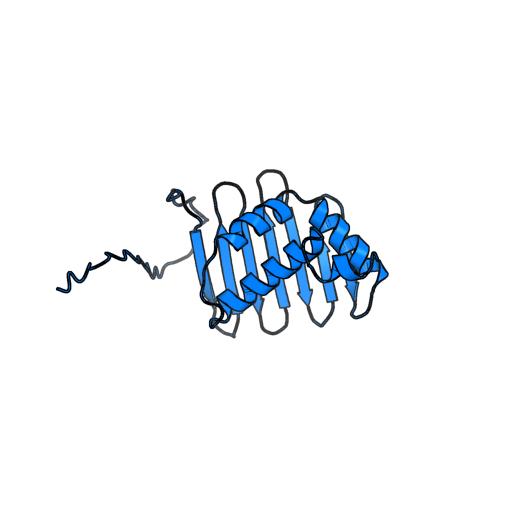 PHE A O 1
ATOM 948 N N . VAL A 1 134 ? 2.474 -6.948 -12.355 1.00 74.00 134 VAL A N 1
ATOM 949 C CA . VAL A 1 134 ? 1.499 -6.411 -11.397 1.00 74.00 134 VAL A CA 1
ATOM 950 C C . VAL A 1 134 ? 1.361 -7.346 -10.198 1.00 74.00 134 VAL A C 1
ATOM 952 O O . VAL A 1 134 ? 1.565 -6.901 -9.067 1.00 74.00 134 VAL A O 1
ATOM 955 N N . GLY A 1 135 ? 1.127 -8.639 -10.443 1.00 78.19 135 GLY A N 1
ATOM 956 C CA . GLY A 1 135 ? 1.058 -9.662 -9.402 1.00 78.19 135 GLY A CA 1
ATOM 957 C C . GLY A 1 135 ? 2.323 -9.692 -8.546 1.00 78.19 135 GLY A C 1
ATOM 958 O O . GLY A 1 135 ? 2.244 -9.582 -7.325 1.00 78.19 135 GLY A O 1
ATOM 959 N N . GLN A 1 136 ? 3.507 -9.709 -9.165 1.00 83.75 136 GLN A N 1
ATOM 960 C CA . GLN A 1 136 ? 4.795 -9.669 -8.452 1.00 83.75 136 GLN A CA 1
ATOM 961 C C . GLN A 1 136 ? 4.958 -8.407 -7.604 1.00 83.75 136 GLN A C 1
ATOM 963 O O . GLN A 1 136 ? 5.425 -8.458 -6.465 1.00 83.75 136 GLN A O 1
ATOM 968 N N . SER A 1 137 ? 4.555 -7.258 -8.143 1.00 85.12 137 SER A N 1
ATOM 969 C CA . SER A 1 137 ? 4.644 -5.980 -7.449 1.00 85.12 137 SER A CA 1
ATOM 970 C C . SER A 1 137 ? 3.733 -5.943 -6.220 1.00 85.12 137 SER A C 1
ATOM 972 O O . SER A 1 137 ? 4.158 -5.475 -5.161 1.00 85.12 137 SER A O 1
ATOM 974 N N . MET A 1 138 ? 2.507 -6.455 -6.327 1.00 86.19 138 MET A N 1
ATOM 975 C CA . MET A 1 138 ? 1.577 -6.523 -5.199 1.00 86.19 138 MET A CA 1
ATOM 976 C C . MET A 1 138 ? 1.980 -7.585 -4.176 1.00 86.19 138 MET A C 1
ATOM 978 O O . MET A 1 138 ? 1.883 -7.322 -2.977 1.00 86.19 138 MET A O 1
ATOM 982 N N . LEU A 1 139 ? 2.528 -8.720 -4.620 1.00 87.00 139 LEU A N 1
ATOM 983 C CA . LEU A 1 139 ? 3.131 -9.723 -3.741 1.00 87.00 139 LEU A CA 1
ATOM 984 C C . LEU A 1 139 ? 4.264 -9.121 -2.910 1.00 87.00 139 LEU A C 1
ATOM 986 O O . LEU A 1 139 ? 4.281 -9.302 -1.699 1.00 87.00 139 LEU A O 1
ATOM 990 N N . LEU A 1 140 ? 5.152 -8.328 -3.515 1.00 87.38 140 LEU A N 1
ATOM 991 C CA . LEU A 1 140 ? 6.236 -7.670 -2.781 1.00 87.38 140 LEU A CA 1
ATOM 992 C C . LEU A 1 140 ? 5.702 -6.714 -1.701 1.00 87.38 140 LEU A C 1
ATOM 994 O O . LEU A 1 140 ? 6.206 -6.695 -0.579 1.00 87.38 140 LEU A O 1
ATOM 998 N N . THR A 1 141 ? 4.663 -5.936 -2.027 1.00 91.00 141 THR A N 1
ATOM 999 C CA . THR A 1 141 ? 3.992 -5.065 -1.050 1.00 91.00 141 THR A CA 1
ATOM 1000 C C . THR A 1 141 ? 3.388 -5.893 0.084 1.00 91.00 141 THR A C 1
ATOM 1002 O O . THR A 1 141 ? 3.588 -5.565 1.251 1.00 91.00 141 THR A O 1
ATOM 1005 N N . ARG A 1 142 ? 2.699 -6.993 -0.235 1.00 90.25 142 ARG A N 1
ATOM 1006 C CA . ARG A 1 142 ? 2.122 -7.906 0.756 1.00 90.25 142 ARG A CA 1
ATOM 1007 C C . ARG A 1 142 ? 3.195 -8.497 1.670 1.00 90.25 142 ARG A C 1
ATOM 1009 O O . ARG A 1 142 ? 3.047 -8.411 2.883 1.00 90.25 142 ARG A O 1
ATOM 1016 N N . THR A 1 143 ? 4.281 -9.031 1.115 1.00 88.31 143 THR A N 1
ATOM 1017 C CA . THR A 1 143 ? 5.384 -9.620 1.889 1.00 88.31 143 THR A CA 1
ATOM 1018 C C . THR A 1 143 ? 6.028 -8.600 2.825 1.00 88.31 143 THR A C 1
ATOM 1020 O O . THR A 1 143 ? 6.364 -8.936 3.959 1.00 88.31 143 THR A O 1
ATOM 1023 N N . LEU A 1 144 ? 6.159 -7.338 2.403 1.00 88.88 144 LEU A N 1
ATOM 1024 C CA . LEU A 1 144 ? 6.631 -6.272 3.286 1.00 88.88 144 LEU A CA 1
ATOM 1025 C C . LEU A 1 144 ? 5.675 -6.057 4.471 1.00 88.88 144 LEU A C 1
ATOM 1027 O O . LEU A 1 144 ? 6.124 -6.009 5.616 1.00 88.88 144 LEU A O 1
ATOM 1031 N N . LEU A 1 145 ? 4.366 -5.982 4.221 1.00 90.62 145 LEU A N 1
ATOM 1032 C CA . LEU A 1 145 ? 3.364 -5.834 5.284 1.00 90.62 145 LEU A CA 1
ATOM 1033 C C . LEU A 1 145 ? 3.316 -7.059 6.217 1.00 90.62 145 LEU A C 1
ATOM 1035 O O . LEU A 1 145 ? 3.136 -6.913 7.423 1.00 90.62 145 LEU A O 1
ATOM 1039 N N . GLU A 1 146 ? 3.522 -8.265 5.687 1.00 88.94 146 GLU A N 1
ATOM 1040 C CA . GLU A 1 146 ? 3.630 -9.502 6.474 1.00 88.94 146 GLU A CA 1
ATOM 1041 C C . GLU A 1 146 ? 4.911 -9.548 7.322 1.00 88.94 146 GLU A C 1
ATOM 1043 O O . GLU A 1 146 ? 4.893 -10.067 8.442 1.00 88.94 146 GLU A O 1
ATOM 1048 N N . SER A 1 147 ? 6.016 -8.982 6.822 1.00 84.25 147 SER A N 1
ATOM 1049 C CA . SER A 1 147 ? 7.256 -8.853 7.596 1.00 84.25 147 SER A CA 1
ATOM 1050 C C . SER A 1 147 ? 7.071 -7.929 8.799 1.00 84.25 147 SER A C 1
ATOM 1052 O O . SER A 1 147 ? 7.513 -8.260 9.897 1.00 84.25 147 SER A O 1
ATOM 1054 N N . ALA A 1 148 ? 6.324 -6.833 8.623 1.00 82.19 148 ALA A N 1
ATOM 1055 C CA . ALA A 1 148 ? 5.979 -5.927 9.709 1.00 82.19 148 ALA A CA 1
ATOM 1056 C C . ALA A 1 148 ? 5.155 -6.615 10.789 1.00 82.19 148 ALA A C 1
ATOM 1058 O O . ALA A 1 148 ? 5.405 -6.397 11.963 1.00 82.19 148 ALA A O 1
ATOM 1059 N N . SER A 1 149 ? 4.233 -7.510 10.447 1.00 76.88 149 SER A N 1
ATOM 1060 C CA . SER A 1 149 ? 3.409 -8.175 11.458 1.00 76.88 149 SER A CA 1
ATOM 1061 C C . SER A 1 149 ? 4.068 -9.353 12.178 1.00 76.88 149 SER A C 1
ATOM 1063 O O . SER A 1 149 ? 3.373 -10.085 12.880 1.00 76.88 149 SER A O 1
ATOM 1065 N N . GLY A 1 150 ? 5.368 -9.594 11.975 1.00 63.75 150 GLY A N 1
ATOM 1066 C CA . GLY A 1 150 ? 6.072 -10.731 12.580 1.00 63.75 150 GLY A CA 1
ATOM 1067 C C . GLY A 1 150 ? 5.597 -12.097 12.068 1.00 63.75 150 GLY A C 1
ATOM 1068 O O . GLY A 1 150 ? 5.933 -13.125 12.646 1.00 63.75 150 GLY A O 1
ATOM 1069 N N . SER A 1 151 ? 4.825 -12.138 10.976 1.00 52.19 151 SER A N 1
ATOM 1070 C CA . SER A 1 151 ? 4.251 -13.377 10.423 1.00 52.19 151 SER A CA 1
ATOM 1071 C C . SER A 1 151 ? 5.201 -14.103 9.464 1.00 52.19 151 SER A C 1
ATOM 1073 O O . SER A 1 151 ? 4.851 -15.138 8.898 1.00 52.19 151 SER A O 1
ATOM 1075 N N . SER A 1 152 ? 6.419 -13.588 9.279 1.00 44.78 152 SER A N 1
ATOM 1076 C CA . SER A 1 152 ? 7.444 -14.273 8.502 1.00 44.78 152 SER A CA 1
ATOM 1077 C C . SER A 1 152 ? 8.067 -15.388 9.343 1.00 44.78 152 SER A C 1
ATOM 1079 O O . SER A 1 152 ? 8.740 -15.116 10.337 1.00 44.78 152 SER A O 1
ATOM 1081 N N . LYS A 1 153 ? 7.910 -16.647 8.905 1.00 41.28 153 LYS A N 1
ATOM 1082 C CA . LYS A 1 153 ? 8.581 -17.835 9.484 1.00 41.28 153 LYS A CA 1
ATOM 1083 C C . LYS A 1 153 ? 10.106 -17.671 9.638 1.00 41.28 153 LYS A C 1
ATOM 1085 O O . LYS A 1 153 ? 10.733 -18.441 10.356 1.00 41.28 153 LYS A O 1
ATOM 1090 N N . ALA A 1 154 ? 10.710 -16.691 8.960 1.00 43.34 154 ALA A N 1
ATOM 1091 C CA . ALA A 1 154 ? 12.124 -16.350 9.083 1.00 43.34 154 ALA A CA 1
ATOM 1092 C C . ALA A 1 154 ? 12.482 -15.639 10.406 1.00 43.34 154 ALA A C 1
ATOM 1094 O O . ALA A 1 154 ? 13.595 -15.813 10.888 1.00 43.34 154 ALA A O 1
ATOM 1095 N N . MET A 1 155 ? 11.562 -14.885 11.023 1.00 41.34 155 MET A N 1
ATOM 1096 C CA . MET A 1 155 ? 11.809 -14.217 12.313 1.00 41.34 155 MET A CA 1
ATOM 1097 C C . MET A 1 155 ? 11.672 -15.164 13.508 1.00 41.34 155 MET A C 1
ATOM 1099 O O . MET A 1 155 ? 12.343 -14.970 14.516 1.00 41.34 155 MET A O 1
ATOM 1103 N N . THR A 1 156 ? 10.868 -16.222 13.386 1.00 43.56 156 THR A N 1
ATOM 1104 C CA . THR A 1 156 ? 10.682 -17.217 14.455 1.00 43.56 156 THR A CA 1
ATOM 1105 C C . THR A 1 156 ? 11.939 -18.062 14.706 1.00 43.56 156 THR A C 1
ATOM 1107 O O . THR A 1 156 ? 12.067 -18.640 15.772 1.00 43.56 156 THR A O 1
ATOM 1110 N N . ARG A 1 157 ? 12.896 -18.108 13.762 1.00 43.81 157 ARG A N 1
ATOM 1111 C CA . ARG A 1 157 ? 14.171 -18.841 13.918 1.00 43.81 157 ARG A CA 1
ATOM 1112 C C . ARG A 1 157 ? 15.285 -18.073 14.632 1.00 43.81 157 ARG A C 1
ATOM 1114 O O . ARG A 1 157 ? 16.333 -18.653 14.872 1.00 43.81 157 ARG A O 1
ATOM 1121 N N . HIS A 1 158 ? 15.096 -16.792 14.940 1.00 40.62 158 HIS A N 1
ATOM 1122 C CA . HIS A 1 158 ? 16.088 -15.996 15.675 1.00 40.62 158 HIS A CA 1
ATOM 1123 C C . HIS A 1 158 ? 15.708 -15.772 17.148 1.00 40.62 158 HIS A C 1
ATOM 1125 O O . HIS A 1 158 ? 16.328 -14.947 17.815 1.00 40.62 158 HIS A O 1
ATOM 1131 N N . GLN A 1 159 ? 14.696 -16.489 17.647 1.00 41.03 159 GLN A N 1
ATOM 1132 C CA . GLN A 1 159 ? 14.274 -16.463 19.052 1.00 41.03 159 GLN A CA 1
ATOM 1133 C C . GLN A 1 159 ? 14.457 -17.809 19.777 1.00 41.03 159 GLN A C 1
ATOM 1135 O O . GLN A 1 159 ? 13.990 -17.935 20.906 1.00 41.03 159 GLN A O 1
ATOM 1140 N N . GLU A 1 160 ? 15.148 -18.778 19.165 1.00 39.84 160 GLU A N 1
ATOM 1141 C CA . GLU A 1 160 ? 15.605 -20.010 19.832 1.00 39.84 160 GLU A CA 1
ATOM 1142 C C . GLU A 1 160 ? 17.127 -20.015 19.994 1.00 39.84 160 GLU A C 1
ATOM 1144 O O . GLU A 1 160 ? 17.822 -19.633 19.021 1.00 39.84 160 GLU A O 1
#

pLDDT: mean 76.02, std 22.62, range [28.92, 97.56]

Sequence (160 aa):
MNTATCARWAGVAAIAMAGLLAPTAAAAADGPSVRVTRHGAGRAVMEVADKTVTVRKDVSADRSVVTLTTANDHLTLIVRRGILSLTGPAGDVTMKRGGVSEYGQVLALLQGSEAAARARTLLATVTEGPDTFVGQSMLLTRTLLESASGSSKAMTRHQE

Foldseek 3Di:
DDDDDDDDDPDDPDPDDDDDDDDDPDDDPQAWDWDWDDDPQAWIWIWIDHPAKIWIWIDHPFKIWIWIDGPVWIWIWIDGPQWIWIQIPVGIAIDHHPPPVSVVVVLVVLCPTPRLVVLLVRLVPDPPPCPDPVNVVSVVSNVSSCVSVVVPPVNVVVVD

Radius of gyration: 18.17 Å; chains: 1; bounding box: 43×55×43 Å

=== Feature glossary ===
The record interleaves many kinds of information about one protein. Here is each kind framed as the question it answers.

Q: What known structures does this most resemble?
A: Structural nearest neighbors (via Foldseek easy-search vs the PDB). Reported per hit: target PDB id, E-value, and alignment TM-score. A TM-score above ~0.5 is the conventional threshold for 'same fold'.

Q: Where is each backbone atom in 3D?
A: The mmCIF table is the protein's shape written out atom by atom. For each backbone N, Cα, C, and carbonyl O, it records an (x, y, z) coordinate triple in Å plus the residue type, chain letter, and residue number.

Q: What are the backbone torsion angles?
A: The φ/ψ torsion pair specifies the backbone conformation at each residue. φ rotates about the N–Cα bond, ψ about the Cα–C bond. Steric clashes forbid most of the (φ, ψ) plane — the allowed regions (α-helix basin, β-sheet basin, left-handed helix) are the Ramachandran-allowed regions.

Q: Which residues are buried vs exposed?
A: Solvent-accessible surface area (SASA) is the area in Å² traced out by the centre of a 1.4 Å probe sphere (a water molecule) rolled over the protein's van der Waals surface (Shrake–Rupley / Lee–Richards construction). Buried residues have near-zero SASA; fully exposed residues can exceed 200 Å². The total SASA scales roughly with the number of surface residues.

Q: How confident is the AlphaFold model at each residue?
A: pLDDT is the predicted lDDT-Cα score: AlphaFold's confidence that the local environment of each residue (all inter-atomic distances within 15 Å) is correctly placed. It is a per-residue number between 0 and 100, with higher meaning more reliable.

Q: What does the local fold look like, residue by residue?
A: 3Di is Foldseek's structural alphabet. Each residue is assigned one of twenty discrete states based on how its Cα sits relative to its spatial (not sequential) neighbors. Aligning 3Di strings finds structural homologs roughly as well as full 3D superposition, but orders of magnitude faster.

Q: How big and how compact is the whole molecule?
A: Radius of gyration (Rg) is the root-mean-square distance of Cα atoms from their centroid — a single number for overall size and compactness. A globular domain of N residues has Rg ≈ 2.2·N^0.38 Å; an extended or disordered chain has a much larger Rg. The Cα contact count is the number of residue pairs whose Cα atoms are within 8 Å and are more than four positions apart in sequence — a standard proxy for tertiary packing density. The bounding box is the smallest axis-aligned box enclosing all Cα atoms.

Q: Which residues are in helices, strands, or loops?
A: DSSP 8-state secondary structure assigns each residue one of H (α-helix), G (3₁₀-helix), I (π-helix), E (extended β-strand), B (isolated β-bridge), T (hydrogen-bonded turn), S (bend), or '-' (coil). The assignment is computed from backbone hydrogen-bond geometry via the Kabsch–Sander algorithm.

Q: How mobile is each atom in the crystal?
A: Crystallographic B-factors measure how much each atom's electron density is smeared out, in Å². They rise in mobile loops and surface residues and fall in the buried interior. In AlphaFold models this column is repurposed to hold pLDDT instead.

Q: What if only a Cα trace is available?
A: P-SEA three-state annotation labels each residue as helix, strand, or coil based purely on the geometry of the Cα trace. It serves as a fallback when the full backbone (and thus DSSP) is unavailable.

Q: What family and function is it annotated with?
A: Database cross-references. InterPro integrates a dozen domain/family signature databases into unified entries with residue-range hits. GO terms attach function/process/location labels with evidence codes. CATH codes position the fold in a four-level structural taxonomy. Organism is the NCBI-taxonomy species name.

Q: Are the domains correctly placed relative to each other?
A: Predicted Aligned Error (PAE) is an AlphaFold confidence matrix: entry (i, j) is the expected error in the position of residue j, in ångströms, when the prediction is superimposed on the true structure at residue i. Low PAE within a block of residues means that block is internally rigid and well-predicted; high PAE between two blocks means their relative placement is uncertain even if each block individually is confident.

Q: What do the diagnostic plots show?
A: Three diagnostic plots accompany the record. The Cα contact map visualizes the tertiary structure as a 2D adjacency matrix (8 Å cutoff, sequence-local contacts suppressed). The Ramachandran plot shows the distribution of backbone (φ, ψ) torsions, with points in the α and β basins reflecting secondary structure content. The PAE plot shows AlphaFold's inter-residue confidence as a color matrix.

Q: What is the amino-acid chain?
A: Primary structure: the covalent order of the twenty standard amino acids along the backbone. Two proteins with the same sequence will (almost always)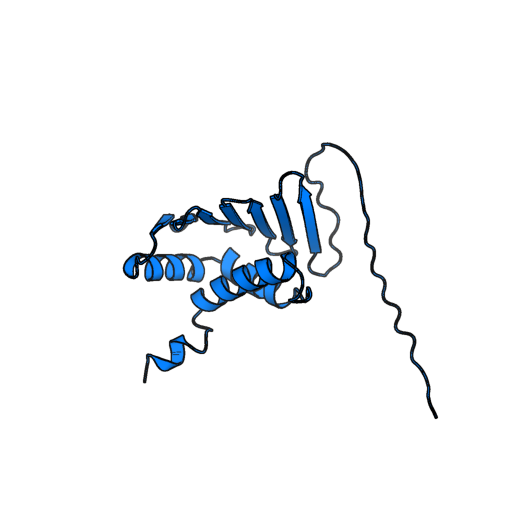 fold to the same structure; two with 30% identity often share a fold but not the details.

Q: What do the rendered images show?
A: The six renders are orthographic views along the three Cartesian axes in both directions. Representation (cartoon, sticks, or surface) and color scheme (sequence-rainbow or by-chain) vary across proteins so the training set covers all the common visualization conventions.